Protein AF-A0A349BXN5-F1 (afdb_monomer_lite)

pLDDT: mean 73.41, std 19.54, range [31.84, 96.75]

Sequence (73 aa):
MTVQTDTNTVYKDENAGGDHILACISASPTSGHVLEEAAVVAHMLNARFTAVHVQSDAGRPLSPKENATLQEN

Radius of gyration: 19.25 Å; chains: 1; bounding box: 44×40×39 Å

Secondary structure (DSSP, 8-state):
---------------SS--EEEEEE-SSTTHHHHHHHHHHHHHHTT-EEEEEE----TTSPPPHHHHHHHS--

Foldseek 3Di:
DDDPPPPDDPDPPPPPDAAEFEFEAEPDPVSVVSVVVSVVVCVVRVHHYDYDYDDDPPPPDDDPVRVVVVVPD

Structure (mmCIF, N/CA/C/O backbone):
data_AF-A0A349BXN5-F1
#
_entry.id   AF-A0A349BXN5-F1
#
loop_
_atom_site.group_PDB
_atom_site.id
_atom_site.type_symbol
_atom_site.label_atom_id
_atom_site.label_alt_id
_atom_site.label_comp_id
_atom_site.label_asym_id
_atom_site.label_entity_id
_atom_site.label_seq_id
_atom_site.pdbx_PDB_ins_code
_atom_site.Cartn_x
_atom_site.Cartn_y
_atom_site.Cartn_z
_atom_site.occupancy
_atom_site.B_iso_or_equiv
_atom_site.auth_seq_id
_atom_site.auth_comp_id
_atom_site.auth_asym_id
_atom_site.auth_atom_id
_atom_site.pdbx_PDB_model_num
ATOM 1 N N . MET A 1 1 ? -7.320 -34.675 15.764 1.00 37.59 1 MET A N 1
ATOM 2 C CA . MET A 1 1 ? -7.568 -33.231 15.590 1.00 37.59 1 MET A CA 1
ATOM 3 C C . MET A 1 1 ? -6.840 -32.817 14.323 1.00 37.59 1 MET A C 1
ATOM 5 O O . MET A 1 1 ? -5.638 -32.605 14.348 1.00 37.59 1 MET A O 1
ATOM 9 N N . THR A 1 2 ? -7.523 -32.912 13.187 1.00 31.84 2 THR A N 1
ATOM 10 C CA . THR A 1 2 ? -6.943 -32.706 11.856 1.00 31.84 2 THR A CA 1
ATOM 11 C C . THR A 1 2 ? -6.958 -31.214 11.555 1.00 31.84 2 THR A C 1
ATOM 13 O O . THR A 1 2 ? -8.019 -30.629 11.359 1.00 31.84 2 THR A O 1
ATOM 16 N N . VAL A 1 3 ? -5.782 -30.590 11.575 1.00 44.53 3 VAL A N 1
ATOM 17 C CA . VAL A 1 3 ? -5.581 -29.239 11.047 1.00 44.53 3 VAL A CA 1
ATOM 18 C C . VAL A 1 3 ? -5.709 -29.315 9.529 1.00 44.53 3 VAL A C 1
ATOM 20 O O . VAL A 1 3 ? -4.866 -29.906 8.859 1.00 44.53 3 VAL A O 1
ATOM 23 N N . GLN A 1 4 ? -6.809 -28.780 9.003 1.0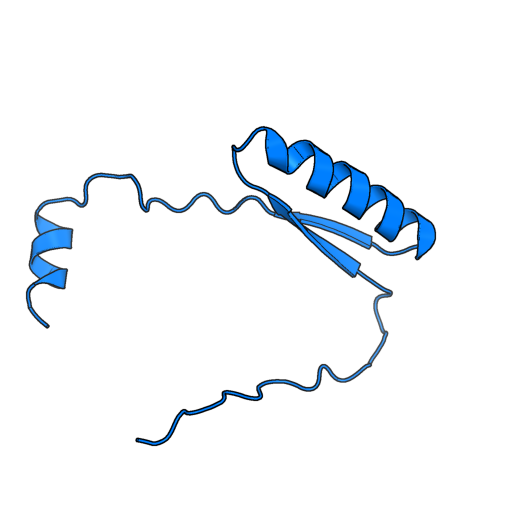0 39.22 4 GLN A N 1
ATOM 24 C CA . GLN A 1 4 ? -6.966 -28.524 7.576 1.00 39.22 4 GLN A CA 1
ATOM 25 C C . GLN A 1 4 ? -6.024 -27.373 7.223 1.00 39.22 4 GLN A C 1
ATOM 27 O O . GLN A 1 4 ? -6.268 -26.220 7.560 1.00 39.22 4 GLN A O 1
ATOM 32 N N . THR A 1 5 ? -4.884 -27.710 6.628 1.00 44.31 5 THR A N 1
ATOM 33 C CA . THR A 1 5 ? -4.055 -26.753 5.903 1.00 44.31 5 THR A CA 1
ATOM 34 C C . THR A 1 5 ? -4.674 -26.584 4.527 1.00 44.31 5 THR A C 1
ATOM 36 O O . THR A 1 5 ? -4.447 -27.414 3.646 1.00 44.31 5 THR A O 1
ATOM 39 N N . ASP A 1 6 ? -5.469 -25.531 4.351 1.00 39.94 6 ASP A N 1
ATOM 40 C CA . ASP A 1 6 ? -5.904 -25.054 3.041 1.00 39.94 6 ASP A CA 1
ATOM 41 C C . ASP A 1 6 ? -4.681 -24.578 2.245 1.00 39.94 6 ASP A C 1
ATOM 43 O O . ASP A 1 6 ? -4.333 -23.400 2.191 1.00 39.94 6 ASP A O 1
ATOM 47 N N . THR A 1 7 ? -3.984 -25.527 1.627 1.00 55.53 7 THR A N 1
ATOM 48 C CA . THR A 1 7 ? -3.052 -25.266 0.536 1.00 55.53 7 THR A CA 1
ATOM 49 C C . THR A 1 7 ? -3.885 -24.900 -0.683 1.00 55.53 7 THR A C 1
ATOM 51 O O . THR A 1 7 ? -4.208 -25.776 -1.487 1.00 55.53 7 THR A O 1
ATOM 54 N N . ASN A 1 8 ? -4.289 -23.634 -0.802 1.00 43.91 8 ASN A N 1
ATOM 55 C CA . ASN A 1 8 ? -5.027 -23.191 -1.975 1.00 43.91 8 ASN A CA 1
ATOM 56 C C . ASN A 1 8 ? -4.221 -22.247 -2.869 1.00 43.91 8 ASN A C 1
ATOM 58 O O . ASN A 1 8 ? -3.837 -21.141 -2.491 1.00 43.91 8 ASN A O 1
ATOM 62 N N . THR A 1 9 ? -4.138 -22.701 -4.116 1.00 42.91 9 THR A N 1
ATOM 63 C CA . THR A 1 9 ? -3.841 -21.981 -5.353 1.00 42.91 9 THR A CA 1
ATOM 64 C C . THR A 1 9 ? -2.374 -21.690 -5.646 1.00 42.91 9 THR A C 1
ATOM 66 O O . THR A 1 9 ? -1.827 -20.630 -5.362 1.00 42.91 9 THR A O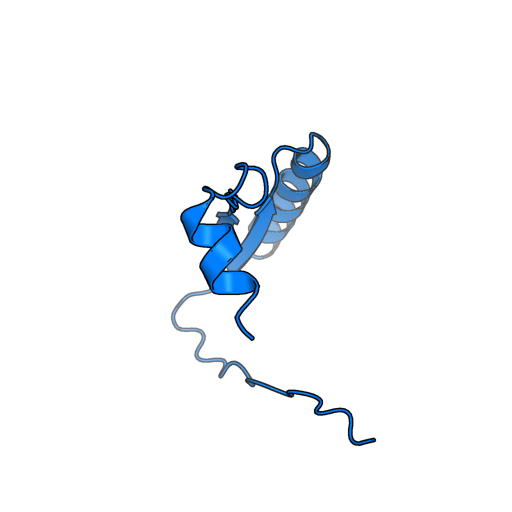 1
ATOM 69 N N . VAL A 1 10 ? -1.773 -22.645 -6.360 1.00 42.75 10 VAL A N 1
ATOM 70 C CA . VAL A 1 10 ? -0.757 -22.367 -7.377 1.00 42.75 10 VAL A CA 1
ATOM 71 C C . VAL A 1 10 ? -1.359 -21.335 -8.336 1.00 42.75 10 VAL A C 1
ATOM 73 O O . VAL A 1 10 ? -2.212 -21.679 -9.156 1.00 42.75 10 VAL A O 1
ATOM 76 N N . TYR A 1 11 ? -0.966 -20.067 -8.211 1.0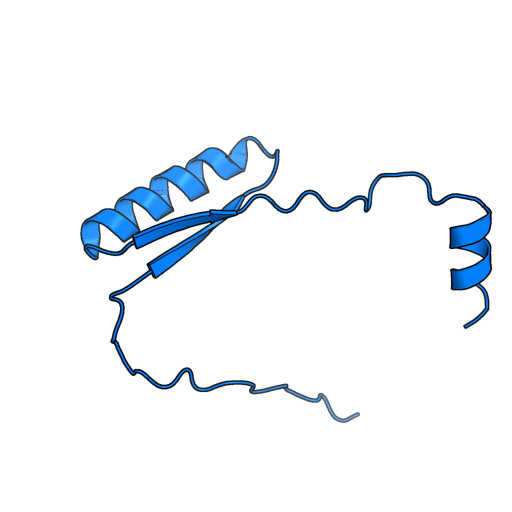0 46.94 11 TYR A N 1
ATOM 77 C CA . TYR A 1 11 ? -1.247 -19.075 -9.242 1.00 46.94 11 TYR A CA 1
ATOM 78 C C . TYR A 1 11 ? -0.480 -19.518 -10.483 1.00 46.94 11 TYR A C 1
ATOM 80 O O . TYR A 1 11 ? 0.750 -19.522 -10.500 1.00 46.94 11 TYR A O 1
ATOM 88 N N . LYS A 1 12 ? -1.217 -19.994 -11.488 1.00 42.47 12 LYS A N 1
ATOM 89 C CA . LYS A 1 12 ? -0.674 -20.231 -12.820 1.00 42.47 12 LYS A CA 1
ATOM 90 C C . LYS A 1 12 ? -0.039 -18.926 -13.291 1.00 42.47 12 LYS A C 1
ATOM 92 O O . LYS A 1 12 ? -0.735 -17.929 -13.470 1.00 42.47 12 LYS A O 1
ATOM 97 N N . ASP A 1 13 ? 1.276 -18.969 -13.457 1.00 54.03 13 ASP A N 1
ATOM 98 C CA . ASP A 1 13 ? 2.070 -17.966 -14.149 1.00 54.03 13 ASP A CA 1
ATOM 99 C C . ASP A 1 13 ? 1.676 -17.978 -15.630 1.00 54.03 13 ASP A C 1
ATOM 101 O O . ASP A 1 13 ? 2.258 -18.653 -16.473 1.00 54.03 13 ASP A O 1
ATOM 105 N N . GLU A 1 14 ? 0.590 -17.288 -15.939 1.00 50.38 14 GLU A N 1
ATOM 106 C CA . GLU A 1 14 ? 0.340 -16.762 -17.268 1.00 50.38 14 GLU A CA 1
ATOM 107 C C . GLU A 1 14 ? 0.472 -15.250 -17.137 1.00 50.38 14 GLU A C 1
ATOM 109 O O . GLU A 1 14 ? -0.506 -14.523 -16.978 1.00 50.38 14 GLU A O 1
ATOM 114 N N . ASN A 1 15 ? 1.733 -14.800 -17.113 1.00 51.66 15 ASN A N 1
ATOM 115 C CA . ASN A 1 15 ? 2.166 -13.406 -17.117 1.00 51.66 15 ASN A CA 1
ATOM 116 C C . ASN A 1 15 ? 1.673 -12.679 -18.387 1.00 51.66 15 ASN A C 1
ATOM 118 O O . ASN A 1 15 ? 2.437 -12.331 -19.283 1.00 51.66 15 ASN A O 1
ATOM 122 N N . ALA A 1 16 ? 0.363 -12.480 -18.488 1.00 50.00 16 ALA A N 1
ATOM 123 C CA . ALA A 1 16 ? -0.289 -11.694 -19.524 1.00 50.00 16 ALA A CA 1
ATOM 124 C C . ALA A 1 16 ? -0.411 -10.210 -19.118 1.00 50.00 16 ALA A C 1
ATOM 126 O O . ALA A 1 16 ? -0.963 -9.415 -19.876 1.00 50.00 16 ALA A O 1
ATOM 127 N N . GLY A 1 17 ? 0.076 -9.827 -17.927 1.00 58.44 17 GLY A N 1
ATOM 128 C CA . GLY A 1 17 ? -0.235 -8.534 -17.306 1.00 58.44 17 GLY A CA 1
ATOM 129 C C . GLY A 1 17 ? 0.883 -7.835 -16.524 1.00 58.44 17 GLY A C 1
ATOM 130 O O . GLY A 1 17 ? 0.622 -6.741 -16.020 1.00 58.44 17 GLY A O 1
ATOM 131 N N . GLY A 1 18 ? 2.093 -8.402 -16.448 1.00 74.12 18 GLY A N 1
ATOM 132 C CA . GLY A 1 18 ? 3.214 -7.847 -15.680 1.00 74.12 18 GLY A CA 1
ATOM 133 C C . GLY A 1 18 ? 3.072 -8.006 -14.160 1.00 74.12 18 GLY A C 1
ATOM 134 O O . GLY A 1 18 ? 1.992 -8.304 -13.647 1.00 74.12 18 GLY A O 1
ATOM 135 N N . ASP A 1 19 ? 4.177 -7.792 -13.443 1.00 84.38 19 ASP A N 1
ATOM 136 C CA . ASP A 1 19 ? 4.227 -7.872 -11.979 1.00 84.38 19 ASP A CA 1
ATOM 137 C C . ASP A 1 19 ? 3.341 -6.793 -11.327 1.00 84.38 19 ASP A C 1
ATOM 139 O O . ASP A 1 19 ? 3.210 -5.669 -11.830 1.00 84.38 19 ASP A O 1
ATOM 143 N N . HIS A 1 20 ? 2.731 -7.116 -10.181 1.00 91.25 20 HIS A N 1
ATOM 144 C CA . HIS A 1 20 ? 1.838 -6.209 -9.450 1.00 91.25 20 HIS A CA 1
ATOM 145 C C . HIS A 1 20 ? 2.087 -6.285 -7.940 1.00 91.25 20 HIS A C 1
ATOM 147 O O . HIS A 1 20 ? 1.963 -7.340 -7.325 1.00 91.25 20 HIS A O 1
ATOM 153 N N . ILE A 1 21 ? 2.407 -5.143 -7.333 1.00 92.88 21 ILE A N 1
ATOM 154 C CA . ILE A 1 21 ? 2.550 -4.963 -5.887 1.00 92.88 21 ILE A CA 1
ATOM 155 C C . ILE A 1 21 ? 1.237 -4.450 -5.282 1.00 92.88 21 ILE A C 1
ATOM 157 O O . ILE A 1 21 ? 0.689 -3.433 -5.723 1.00 92.88 21 ILE A O 1
ATOM 161 N N . LEU A 1 22 ? 0.759 -5.134 -4.238 1.00 93.94 22 LEU A N 1
ATOM 162 C CA . LEU A 1 22 ? -0.427 -4.774 -3.459 1.00 93.94 22 LEU A CA 1
ATOM 163 C C . LEU A 1 22 ? -0.022 -4.361 -2.036 1.00 93.94 22 LEU A C 1
ATOM 165 O O . LEU A 1 22 ? 0.543 -5.168 -1.302 1.00 93.94 22 LEU A O 1
ATOM 169 N N . ALA A 1 23 ? -0.350 -3.131 -1.629 1.00 93.12 23 ALA A N 1
ATOM 170 C CA . ALA A 1 23 ? -0.160 -2.654 -0.257 1.00 93.12 23 ALA A CA 1
ATOM 171 C C . ALA A 1 23 ? -1.500 -2.499 0.471 1.00 93.12 23 ALA A C 1
ATOM 173 O O . ALA A 1 23 ? -2.358 -1.717 0.059 1.00 93.12 23 ALA A O 1
ATOM 174 N N . CYS A 1 24 ? -1.665 -3.202 1.590 1.00 90.44 24 CYS A N 1
ATOM 175 C CA . CYS A 1 24 ? -2.810 -3.028 2.480 1.00 90.44 24 CYS A CA 1
ATOM 176 C C . CYS A 1 24 ? -2.491 -1.951 3.517 1.00 90.44 24 CYS A C 1
ATOM 178 O O . CYS A 1 24 ? -1.553 -2.091 4.302 1.00 90.44 24 CYS A O 1
ATOM 180 N N . ILE A 1 25 ? -3.282 -0.882 3.525 1.00 91.19 25 ILE A N 1
ATOM 181 C CA . ILE A 1 25 ? -3.103 0.256 4.424 1.00 91.19 25 ILE A CA 1
ATOM 182 C C . ILE A 1 25 ? -4.288 0.398 5.374 1.00 91.19 25 ILE A C 1
ATOM 184 O O . ILE A 1 25 ? -5.389 -0.087 5.116 1.00 91.19 25 ILE A O 1
ATOM 188 N N . SER A 1 26 ? -4.049 1.093 6.479 1.00 86.06 26 SER A N 1
ATOM 189 C CA . SER A 1 26 ? -5.047 1.445 7.488 1.00 86.06 26 SER A CA 1
ATOM 190 C C . SER A 1 26 ? -4.978 2.945 7.780 1.00 86.06 26 SER A C 1
ATOM 192 O O . SER A 1 26 ? -4.068 3.628 7.312 1.00 86.06 26 SER A O 1
ATOM 194 N N . ALA A 1 27 ? -5.884 3.450 8.618 1.00 83.19 27 ALA A N 1
ATOM 195 C CA . ALA A 1 27 ? -5.793 4.807 9.162 1.00 83.19 27 ALA A CA 1
ATOM 196 C C . ALA A 1 27 ? -4.614 5.006 10.145 1.00 83.19 27 ALA A C 1
ATOM 198 O O . ALA A 1 27 ? -4.425 6.107 10.659 1.00 83.19 27 ALA A O 1
ATOM 199 N N . SER A 1 28 ? -3.829 3.958 10.435 1.00 84.06 28 SER A N 1
ATOM 200 C CA . SER A 1 28 ? -2.632 4.074 11.268 1.00 84.06 28 SER A CA 1
ATOM 201 C C . SER A 1 28 ? -1.575 4.954 10.589 1.00 84.06 28 SER A C 1
ATOM 203 O O . SER A 1 28 ? -1.265 4.728 9.416 1.00 84.06 28 SER A O 1
ATOM 205 N N . PRO A 1 29 ? -0.931 5.888 11.316 1.00 78.12 29 PRO A N 1
ATOM 206 C CA . PRO A 1 29 ? 0.160 6.698 10.770 1.00 78.12 29 PRO A CA 1
ATOM 207 C C . PRO A 1 29 ? 1.343 5.844 10.288 1.00 78.12 29 PRO A C 1
ATOM 209 O O . PRO A 1 29 ? 2.069 6.241 9.382 1.00 78.12 29 PRO A O 1
ATOM 212 N N . THR A 1 30 ? 1.509 4.634 10.831 1.00 84.12 30 THR A N 1
ATOM 213 C CA . THR A 1 30 ? 2.553 3.685 10.419 1.00 84.12 30 THR A CA 1
ATOM 214 C C . THR A 1 30 ? 2.331 3.133 9.005 1.00 84.12 30 THR A C 1
ATOM 216 O O . THR A 1 30 ? 3.277 2.668 8.375 1.00 84.12 30 THR A O 1
ATOM 219 N N . SER A 1 31 ? 1.106 3.202 8.464 1.00 85.25 31 SER A N 1
ATOM 220 C CA . SER A 1 31 ? 0.820 2.752 7.095 1.00 85.25 31 SER A CA 1
ATOM 221 C C . SER A 1 31 ? 1.501 3.612 6.020 1.00 85.25 31 SER A C 1
ATOM 223 O O . SER A 1 31 ? 1.636 3.145 4.892 1.00 85.25 31 SER A O 1
ATOM 225 N N . GLY A 1 32 ? 1.989 4.814 6.361 1.00 88.62 32 GLY A N 1
ATOM 226 C CA . GLY A 1 32 ? 2.787 5.647 5.455 1.00 88.62 32 GLY A CA 1
ATOM 227 C C . GLY A 1 32 ? 4.062 4.950 4.969 1.00 88.62 32 GLY A C 1
ATOM 228 O O . GLY A 1 32 ? 4.305 4.896 3.769 1.00 88.62 32 GLY A O 1
ATOM 229 N N . HIS A 1 33 ? 4.810 4.304 5.866 1.00 92.12 33 HIS A N 1
ATOM 230 C CA . HIS A 1 33 ? 6.033 3.587 5.481 1.00 92.12 33 HIS A CA 1
ATOM 231 C C . HIS A 1 33 ? 5.754 2.372 4.593 1.00 92.12 33 HIS A C 1
ATOM 233 O O . HIS A 1 33 ? 6.538 2.059 3.706 1.00 92.12 33 HIS A O 1
ATOM 239 N N . VAL A 1 34 ? 4.607 1.710 4.775 1.00 91.81 34 VAL A N 1
ATOM 240 C CA . VAL A 1 34 ? 4.200 0.591 3.911 1.00 91.81 34 VAL A CA 1
ATOM 241 C C . VAL A 1 34 ? 3.957 1.069 2.477 1.00 91.81 34 VAL A C 1
ATOM 243 O O . VAL A 1 34 ? 4.316 0.370 1.534 1.00 91.81 34 VAL A O 1
ATOM 246 N N . LEU A 1 35 ? 3.379 2.262 2.299 1.00 92.69 35 LEU A N 1
ATOM 247 C CA . LEU A 1 35 ? 3.210 2.879 0.978 1.00 92.69 35 LEU A CA 1
ATOM 248 C C . LEU A 1 35 ? 4.555 3.227 0.339 1.00 92.69 35 LEU A C 1
ATOM 250 O O . LEU A 1 35 ? 4.749 2.944 -0.841 1.00 92.69 35 LEU A O 1
ATOM 254 N N . GLU A 1 36 ? 5.460 3.832 1.107 1.00 95.06 36 GLU A N 1
ATOM 255 C CA . GLU A 1 36 ? 6.784 4.250 0.633 1.00 95.06 36 GLU A CA 1
ATOM 256 C C . GLU A 1 36 ? 7.611 3.050 0.161 1.00 95.06 36 GLU A C 1
ATOM 258 O O . GLU A 1 36 ? 8.059 3.017 -0.985 1.00 95.06 36 GLU A O 1
ATOM 263 N N . GLU A 1 37 ? 7.736 2.024 1.001 1.00 95.06 37 GLU A N 1
ATOM 264 C CA . GLU A 1 37 ? 8.481 0.805 0.676 1.00 95.06 37 GLU A CA 1
ATOM 265 C C . GLU A 1 37 ? 7.858 0.060 -0.510 1.00 95.06 37 GLU A C 1
ATOM 267 O O . GLU A 1 37 ? 8.555 -0.347 -1.441 1.00 95.06 37 GLU A O 1
ATOM 272 N N . ALA A 1 38 ? 6.527 -0.071 -0.542 1.00 94.06 38 ALA A N 1
ATOM 273 C CA . ALA A 1 38 ? 5.850 -0.738 -1.650 1.00 94.06 38 ALA A CA 1
ATOM 274 C C . ALA A 1 38 ? 6.018 0.016 -2.980 1.00 94.06 38 ALA A C 1
ATOM 276 O O . ALA A 1 38 ? 6.154 -0.621 -4.026 1.00 94.06 38 ALA A O 1
ATOM 277 N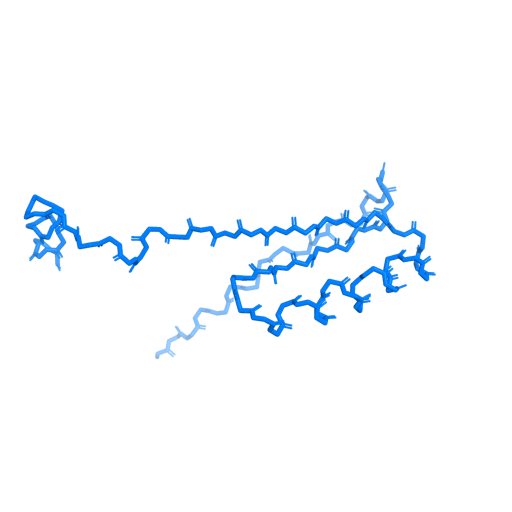 N . ALA A 1 39 ? 6.061 1.352 -2.952 1.00 95.44 39 ALA A N 1
ATOM 278 C CA . ALA A 1 39 ? 6.334 2.165 -4.133 1.00 95.44 39 ALA A CA 1
ATOM 279 C C . ALA A 1 39 ? 7.774 1.984 -4.634 1.00 95.44 39 ALA A C 1
ATOM 281 O O . ALA A 1 39 ? 7.985 1.856 -5.842 1.00 95.44 39 ALA A O 1
ATOM 282 N N . VAL A 1 40 ? 8.755 1.921 -3.726 1.00 96.75 40 VAL A N 1
ATOM 283 C CA . VAL A 1 40 ? 10.158 1.636 -4.073 1.00 96.75 40 VAL A CA 1
ATOM 284 C C . VAL A 1 40 ? 10.271 0.265 -4.734 1.00 96.75 40 VAL A C 1
ATOM 286 O O . VAL A 1 40 ? 10.833 0.151 -5.823 1.00 96.75 40 VAL A O 1
ATOM 289 N N . VAL A 1 41 ? 9.677 -0.765 -4.130 1.00 93.94 41 VAL A N 1
ATOM 290 C CA . VAL A 1 41 ? 9.695 -2.130 -4.672 1.00 93.94 41 VAL A CA 1
ATOM 291 C C . VAL A 1 41 ? 9.005 -2.197 -6.035 1.00 93.94 41 VAL A C 1
ATOM 293 O O . VAL A 1 41 ? 9.553 -2.777 -6.971 1.00 93.94 41 VAL A O 1
ATOM 296 N N . ALA A 1 42 ? 7.841 -1.562 -6.190 1.00 94.75 42 ALA A N 1
ATOM 297 C CA . ALA A 1 42 ? 7.140 -1.532 -7.470 1.00 94.75 42 ALA A CA 1
ATOM 298 C C . ALA A 1 42 ? 7.963 -0.835 -8.562 1.00 94.75 42 ALA A C 1
ATOM 300 O O . ALA A 1 42 ? 8.021 -1.317 -9.692 1.00 94.75 42 ALA A O 1
ATOM 301 N N . HIS A 1 43 ? 8.653 0.257 -8.219 1.00 93.38 43 HIS A N 1
ATOM 302 C CA . HIS A 1 43 ? 9.552 0.943 -9.142 1.00 93.38 43 HIS A CA 1
ATOM 303 C C . HIS A 1 43 ? 10.735 0.059 -9.556 1.00 93.38 43 HIS A C 1
ATOM 305 O O . HIS A 1 43 ? 11.026 -0.052 -10.745 1.00 93.38 43 HIS A O 1
ATOM 311 N N . MET A 1 44 ? 11.382 -0.612 -8.597 1.00 94.38 44 MET A N 1
ATOM 312 C CA . MET A 1 44 ? 12.518 -1.505 -8.858 1.00 94.38 44 MET A CA 1
ATOM 313 C C . MET A 1 44 ? 12.153 -2.684 -9.764 1.00 94.38 44 MET A C 1
ATOM 315 O O . MET A 1 44 ? 12.976 -3.117 -10.566 1.00 94.38 44 MET A O 1
ATOM 319 N N . LEU A 1 45 ? 10.927 -3.193 -9.641 1.00 90.12 45 LEU A N 1
ATOM 320 C CA . LEU A 1 45 ? 10.432 -4.330 -10.418 1.00 90.12 45 LEU A CA 1
ATOM 321 C C . LEU A 1 45 ? 9.746 -3.916 -11.726 1.00 90.12 45 LEU A C 1
ATOM 323 O O . LEU A 1 45 ? 9.302 -4.778 -12.478 1.00 90.12 45 LEU A O 1
ATOM 327 N N . ASN A 1 46 ? 9.635 -2.611 -12.007 1.00 90.12 46 ASN A N 1
ATOM 328 C CA . ASN A 1 46 ? 8.785 -2.083 -13.079 1.00 90.12 46 ASN A CA 1
ATOM 329 C C . ASN A 1 46 ? 7.360 -2.681 -13.033 1.00 90.12 46 ASN A C 1
ATOM 331 O O . ASN A 1 46 ? 6.749 -3.004 -14.054 1.00 90.12 46 ASN A O 1
ATOM 335 N N . ALA A 1 47 ? 6.861 -2.858 -11.812 1.00 92.94 47 ALA A N 1
ATOM 336 C CA . ALA A 1 47 ? 5.592 -3.482 -11.502 1.00 92.94 47 ALA A CA 1
ATOM 337 C C . ALA A 1 47 ? 4.502 -2.422 -11.334 1.00 92.94 47 ALA A C 1
ATOM 339 O O . ALA A 1 47 ? 4.744 -1.281 -10.928 1.00 92.94 47 ALA A O 1
ATOM 340 N N . ARG A 1 48 ? 3.254 -2.813 -11.586 1.00 93.06 48 ARG A N 1
ATOM 341 C CA . ARG A 1 48 ? 2.101 -1.990 -11.210 1.00 93.06 48 ARG A CA 1
ATOM 342 C C . ARG A 1 48 ? 2.019 -1.922 -9.689 1.00 93.06 48 ARG A C 1
ATOM 344 O O . ARG A 1 48 ? 2.348 -2.885 -9.004 1.00 93.06 48 ARG A O 1
ATOM 351 N N . PHE A 1 49 ? 1.538 -0.804 -9.157 1.00 94.62 49 PHE A N 1
ATOM 352 C CA . PHE A 1 49 ? 1.334 -0.629 -7.721 1.00 94.62 49 PHE A CA 1
ATOM 353 C C . PHE A 1 49 ? -0.126 -0.296 -7.418 1.00 94.62 49 PHE A C 1
ATOM 355 O O . PHE A 1 49 ? -0.742 0.530 -8.092 1.00 94.62 49 PHE A O 1
ATOM 362 N N . THR A 1 50 ? -0.710 -0.945 -6.412 1.00 94.81 50 THR A N 1
ATOM 363 C CA . THR A 1 50 ? -2.051 -0.621 -5.912 1.00 94.81 50 THR A CA 1
ATOM 364 C C . THR A 1 50 ? -2.072 -0.660 -4.393 1.00 94.81 50 THR A C 1
ATOM 366 O O . THR A 1 50 ? -1.652 -1.637 -3.780 1.00 94.81 50 THR A O 1
ATOM 369 N N . ALA A 1 51 ? -2.597 0.403 -3.789 1.00 94.00 51 ALA A N 1
ATOM 370 C CA . ALA A 1 51 ? -2.843 0.478 -2.358 1.00 94.00 51 ALA A CA 1
ATOM 371 C C . ALA A 1 51 ? -4.337 0.296 -2.075 1.00 94.00 51 ALA A C 1
ATOM 373 O O . ALA A 1 51 ? -5.178 0.874 -2.766 1.00 94.00 51 ALA A O 1
ATOM 374 N N . VAL A 1 52 ? -4.668 -0.496 -1.057 1.00 93.56 52 VAL A N 1
ATOM 375 C CA . VAL A 1 52 ? -6.048 -0.782 -0.655 1.00 93.56 52 VAL A CA 1
ATOM 376 C C . VAL A 1 52 ? -6.238 -0.43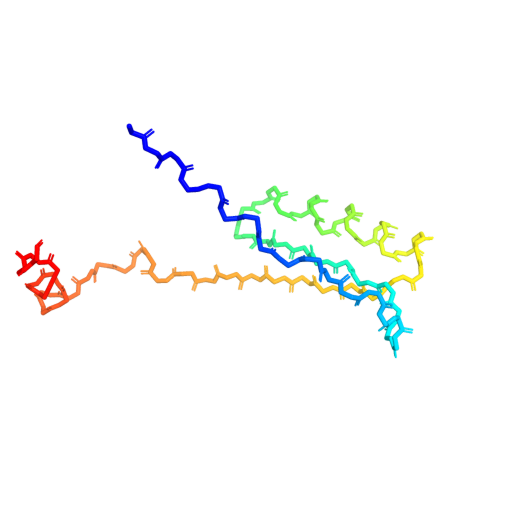1 0.813 1.00 93.56 52 VAL A C 1
ATOM 378 O O . VAL A 1 52 ? -5.517 -0.920 1.681 1.00 93.56 52 VAL A O 1
ATOM 381 N N . HIS A 1 53 ? -7.246 0.396 1.083 1.00 88.94 53 HIS A N 1
ATOM 382 C CA . HIS A 1 53 ? -7.741 0.684 2.423 1.00 88.94 53 HIS A CA 1
ATOM 383 C C . HIS A 1 53 ? -9.096 -0.000 2.607 1.00 88.94 53 HIS A C 1
ATO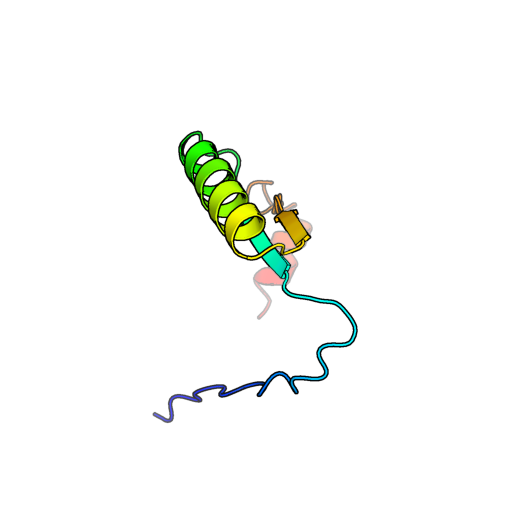M 385 O O . HIS A 1 53 ? -10.077 0.384 1.970 1.00 88.94 53 HIS A O 1
ATOM 391 N N . VAL A 1 54 ? -9.158 -1.016 3.469 1.00 80.56 54 VAL A N 1
ATOM 392 C CA . VAL A 1 54 ? -10.421 -1.687 3.798 1.00 80.56 54 VAL A CA 1
ATOM 393 C C . VAL A 1 54 ? -10.981 -1.066 5.067 1.00 80.56 54 VAL A C 1
ATOM 395 O O . VAL A 1 54 ? -10.522 -1.351 6.172 1.00 80.56 54 VAL A O 1
ATOM 398 N N . GLN A 1 55 ? -11.994 -0.220 4.908 1.00 73.81 55 GLN A N 1
ATOM 399 C CA . GLN A 1 55 ? -12.765 0.273 6.038 1.00 73.81 55 GLN A CA 1
ATOM 400 C C . GLN A 1 55 ? -13.825 -0.771 6.389 1.00 73.81 55 GLN A C 1
ATOM 402 O O . GLN A 1 55 ? -14.861 -0.871 5.736 1.00 73.81 55 GLN A O 1
ATOM 407 N N . SER A 1 56 ? -13.534 -1.593 7.395 1.00 67.62 56 SER A N 1
ATOM 408 C CA . SER A 1 56 ? -14.539 -2.478 7.976 1.00 67.62 56 SER A CA 1
ATOM 409 C C . SER A 1 56 ? -15.429 -1.676 8.915 1.00 67.62 56 SER A C 1
ATOM 411 O O . SER A 1 56 ? -14.933 -0.905 9.737 1.00 67.62 56 SER A O 1
ATOM 413 N N . ASP A 1 57 ? -16.735 -1.913 8.850 1.00 66.94 57 ASP A N 1
ATOM 414 C CA . ASP A 1 57 ? -17.689 -1.361 9.811 1.00 66.94 57 ASP A CA 1
ATOM 415 C C . ASP A 1 57 ? -17.648 -2.094 11.167 1.00 66.94 57 ASP A C 1
ATOM 417 O O . ASP A 1 57 ? -18.558 -1.996 11.980 1.00 66.94 57 ASP A O 1
ATOM 421 N N . ALA A 1 58 ? -16.572 -2.835 11.450 1.00 60.25 58 ALA A N 1
ATOM 422 C CA . ALA A 1 58 ? -16.349 -3.565 12.700 1.00 60.25 58 ALA A CA 1
ATOM 423 C C . ALA A 1 58 ? -16.288 -2.673 13.961 1.00 60.25 58 ALA A C 1
ATOM 425 O O . ALA A 1 58 ? -16.078 -3.179 15.061 1.00 60.25 58 ALA A O 1
ATOM 426 N N . GLY A 1 59 ? -16.465 -1.357 13.813 1.00 55.69 59 GLY A N 1
ATOM 427 C CA . GLY A 1 59 ? -16.606 -0.392 14.899 1.00 55.69 59 GLY A CA 1
ATOM 428 C C . GLY A 1 59 ? -17.990 0.255 15.006 1.00 55.69 59 GLY A C 1
ATOM 429 O O . GLY A 1 59 ? -18.198 0.999 15.968 1.00 55.69 59 GLY A O 1
ATOM 430 N N . ARG A 1 60 ? -18.943 0.008 14.084 1.00 61.88 60 ARG A N 1
ATOM 431 C CA . ARG A 1 60 ? -20.322 0.450 14.334 1.00 61.88 60 ARG A CA 1
ATOM 432 C C . ARG A 1 60 ? -20.913 -0.408 15.447 1.00 61.88 60 ARG A C 1
ATOM 434 O O . ARG A 1 60 ? -20.797 -1.635 15.392 1.00 61.88 60 ARG A O 1
ATOM 441 N N . PRO A 1 61 ? -21.577 0.192 16.448 1.00 62.44 61 PRO A N 1
ATOM 442 C CA . PRO A 1 61 ? -22.440 -0.590 17.312 1.00 62.44 61 PRO A CA 1
ATOM 443 C C . PRO A 1 61 ? -23.463 -1.299 16.420 1.00 62.44 61 PRO A C 1
ATOM 445 O O . PRO A 1 61 ? -24.211 -0.650 15.685 1.00 62.44 61 PRO A O 1
ATOM 448 N N . LEU A 1 62 ? -23.446 -2.634 16.447 1.00 68.25 62 LEU A N 1
ATOM 449 C CA . LEU A 1 62 ? -24.438 -3.451 15.760 1.00 68.25 62 LEU A CA 1
ATOM 450 C C . LEU A 1 62 ? -25.824 -3.010 16.228 1.00 68.25 62 LEU A C 1
ATOM 452 O O . LEU A 1 62 ? -26.052 -2.802 17.426 1.00 68.25 62 LEU A O 1
ATOM 456 N N . SER A 1 63 ? -26.758 -2.850 15.293 1.00 73.75 63 SER A N 1
ATOM 457 C CA . SER A 1 63 ? -28.133 -2.563 15.676 1.00 73.75 63 SER A CA 1
ATOM 458 C C . SER A 1 63 ? -28.687 -3.722 16.522 1.00 73.75 63 SER A C 1
ATOM 460 O O . SER A 1 63 ? -28.257 -4.871 16.366 1.00 73.75 63 SER A O 1
ATOM 462 N N . PRO A 1 64 ? -29.684 -3.482 17.394 1.00 73.12 64 PRO A N 1
ATOM 463 C CA . PRO A 1 64 ? -30.293 -4.546 18.196 1.00 73.12 64 PRO A CA 1
ATOM 464 C C . PRO A 1 64 ? -30.775 -5.751 17.366 1.00 73.12 64 PRO A C 1
ATOM 466 O O . PRO A 1 64 ? -30.755 -6.878 17.851 1.00 73.12 64 PRO A O 1
ATOM 469 N N . LYS A 1 65 ? -31.160 -5.528 16.098 1.00 72.75 65 LYS A N 1
ATOM 470 C CA . LYS A 1 65 ? -31.553 -6.585 15.150 1.00 72.75 65 LYS A CA 1
ATOM 471 C C . LYS A 1 65 ? -30.377 -7.452 14.686 1.00 72.75 65 LYS A C 1
ATOM 473 O O . LYS A 1 65 ? -30.528 -8.664 14.561 1.00 72.75 65 LYS A O 1
ATOM 478 N N . GLU A 1 66 ? -29.219 -6.846 14.441 1.00 72.00 66 GLU A N 1
ATOM 479 C CA . GLU A 1 66 ? -28.008 -7.562 14.025 1.00 72.00 66 GLU A CA 1
ATOM 480 C C . GLU A 1 66 ? -27.461 -8.422 15.174 1.00 72.00 66 GLU A C 1
ATOM 482 O O . GLU A 1 66 ? -27.102 -9.575 14.953 1.00 72.00 66 GLU A O 1
ATOM 487 N N . ASN A 1 67 ? -27.509 -7.918 16.414 1.00 69.12 67 ASN A N 1
ATOM 488 C CA . ASN A 1 67 ? -27.143 -8.700 17.601 1.00 69.12 67 ASN A CA 1
ATOM 489 C C . ASN A 1 67 ? -28.071 -9.898 17.844 1.00 69.12 67 ASN A C 1
ATOM 491 O O . ASN A 1 67 ? -27.585 -10.968 18.198 1.00 69.12 67 ASN A O 1
ATOM 495 N N . ALA A 1 68 ? -29.384 -9.748 17.637 1.00 70.94 68 ALA A N 1
ATOM 496 C CA . ALA A 1 68 ? -30.333 -10.852 17.811 1.00 70.94 68 ALA A CA 1
ATOM 497 C C . ALA A 1 68 ? -30.058 -12.012 16.837 1.00 70.94 68 ALA A C 1
ATOM 499 O O . ALA A 1 68 ? -30.105 -13.172 17.224 1.00 70.94 68 ALA A O 1
ATOM 500 N N . THR A 1 69 ? -29.684 -11.694 15.595 1.00 69.56 69 THR A N 1
ATOM 501 C CA . THR A 1 69 ? -29.409 -12.698 14.551 1.00 69.56 69 THR A CA 1
ATOM 502 C C . THR A 1 69 ? -28.115 -13.483 14.820 1.00 69.56 69 THR A C 1
ATOM 504 O O . THR A 1 69 ? -27.985 -14.634 14.415 1.00 69.56 69 THR A O 1
ATOM 507 N N . LEU A 1 70 ? -27.154 -12.874 15.520 1.00 62.12 70 LEU A N 1
ATOM 508 C CA . LEU A 1 70 ? -25.868 -13.491 15.867 1.00 62.12 70 LEU A CA 1
ATOM 509 C C . LEU A 1 70 ? -25.923 -14.358 17.134 1.00 62.12 70 LEU A C 1
ATOM 511 O O . LEU A 1 70 ? -25.014 -15.150 17.349 1.00 62.12 70 LEU A O 1
ATOM 515 N N . GLN A 1 71 ? -26.957 -14.213 17.969 1.00 58.78 71 GLN A N 1
ATOM 516 C CA . GLN A 1 71 ? -27.136 -15.014 19.188 1.00 58.78 71 GLN A CA 1
ATOM 517 C C . GLN A 1 71 ? -27.954 -16.299 18.971 1.00 58.78 71 GLN A C 1
ATOM 519 O O . GLN A 1 71 ? -28.057 -17.104 19.892 1.00 58.78 71 GLN A O 1
ATOM 524 N N . GLU A 1 72 ? -28.525 -16.503 17.781 1.00 57.75 72 GLU A N 1
ATOM 525 C CA . GLU A 1 72 ? -29.337 -17.684 17.443 1.00 57.75 72 GLU A CA 1
ATOM 526 C C . GLU A 1 72 ? -28.539 -18.862 16.835 1.00 57.75 72 GLU A C 1
ATOM 528 O O . GLU A 1 72 ? -29.151 -19.826 16.381 1.00 57.75 72 GLU A O 1
ATOM 533 N N . ASN A 1 73 ? -27.195 -18.832 16.848 1.00 43.12 73 ASN A N 1
ATOM 534 C CA . ASN A 1 73 ? -26.338 -19.957 16.426 1.00 43.12 73 ASN A CA 1
ATOM 535 C C . ASN A 1 73 ? -25.288 -20.333 17.474 1.00 43.12 73 ASN A C 1
ATOM 537 O O . ASN A 1 73 ? -24.548 -19.425 17.914 1.00 43.12 73 ASN A O 1
#